Protein AF-Q2H4G4-F1 (afdb_monomer_lite)

pLDDT: mean 72.4, std 17.77, range [36.44, 91.06]

Sequence (150 aa):
MTTEEQSKKRKVQDDDKPRKKQKKQKKVREDEGDLDVEAGLNRAFERMDGQLAADYIAQKTRRFGTDLSPVELSDLYISANHIKDSTSWEKPRSLENLADFLEAFAGESEKLDRAPKKNGSPHTLIVAGAGLRAADLVRYERLLKLSRPS

Structure (mmCIF, N/CA/C/O backbone):
data_AF-Q2H4G4-F1
#
_entry.id   AF-Q2H4G4-F1
#
loop_
_atom_site.group_PDB
_atom_site.id
_atom_site.type_symbol
_atom_site.label_atom_id
_atom_site.label_alt_id
_atom_site.label_comp_id
_atom_site.label_asym_id
_atom_site.label_entity_id
_atom_site.label_seq_id
_atom_site.pdbx_PDB_ins_code
_atom_site.Cartn_x
_atom_site.Cartn_y
_atom_site.Cartn_z
_atom_site.occupancy
_atom_site.B_iso_or_equiv
_atom_site.auth_seq_id
_atom_site.auth_comp_id
_atom_site.auth_asym_id
_atom_site.auth_atom_id
_atom_site.pdbx_PDB_model_num
ATOM 1 N N . MET A 1 1 ? -47.273 47.030 44.143 1.00 36.44 1 MET A N 1
ATOM 2 C CA . MET A 1 1 ? -48.438 46.128 44.200 1.00 36.44 1 MET A CA 1
ATOM 3 C C . MET A 1 1 ? -48.063 44.847 43.484 1.00 36.44 1 MET A C 1
ATOM 5 O O . MET A 1 1 ? -47.570 44.903 42.368 1.00 36.44 1 MET A O 1
ATOM 9 N N . THR A 1 2 ? -48.165 43.749 44.217 1.00 38.03 2 THR A N 1
ATOM 10 C CA . THR A 1 2 ? -47.798 42.364 43.898 1.00 38.03 2 THR A CA 1
ATOM 11 C C . THR A 1 2 ? -48.856 41.663 43.042 1.00 38.03 2 THR A C 1
ATOM 13 O O . THR A 1 2 ? -50.029 42.006 43.139 1.00 38.03 2 THR A O 1
ATOM 16 N N . THR A 1 3 ? -48.438 40.673 42.245 1.00 40.62 3 THR A N 1
ATOM 17 C CA . THR A 1 3 ? -49.198 39.482 41.775 1.00 40.62 3 THR A CA 1
ATOM 18 C C . THR A 1 3 ? -48.179 38.564 41.070 1.00 40.62 3 THR A C 1
ATOM 20 O O . THR A 1 3 ? -47.573 38.961 40.083 1.00 40.62 3 THR A O 1
ATOM 23 N N . GLU A 1 4 ? -47.629 37.565 41.764 1.00 39.75 4 GLU A N 1
ATOM 24 C CA . GLU A 1 4 ? -48.058 36.147 41.827 1.00 39.75 4 GLU A CA 1
ATOM 25 C C . GLU A 1 4 ? -47.762 35.301 40.567 1.00 39.75 4 GLU A C 1
ATOM 27 O O . GLU A 1 4 ? -48.461 35.327 39.562 1.00 39.75 4 GLU A O 1
ATOM 32 N N . GLU A 1 5 ? -46.647 34.572 40.676 1.00 42.53 5 GLU A N 1
ATOM 33 C CA . GLU A 1 5 ? -46.411 33.147 40.391 1.00 42.53 5 GLU A CA 1
ATOM 34 C C . GLU A 1 5 ? -47.487 32.324 39.642 1.00 42.53 5 GLU A C 1
ATOM 36 O O . GLU A 1 5 ? -48.630 32.241 40.073 1.00 42.53 5 GLU A O 1
ATOM 41 N N . GLN A 1 6 ? -47.066 31.553 38.623 1.00 38.69 6 GLN A N 1
ATOM 42 C CA . GLN A 1 6 ? -47.356 30.108 38.568 1.00 38.69 6 GLN A CA 1
ATOM 43 C C . GLN A 1 6 ? -46.537 29.363 37.501 1.00 38.69 6 GLN A C 1
ATOM 45 O O . GLN A 1 6 ? -46.600 29.600 36.294 1.00 38.69 6 GLN A O 1
ATOM 50 N N . SER A 1 7 ? -45.790 28.387 38.000 1.00 45.34 7 SER A N 1
ATOM 51 C CA . SER A 1 7 ? -45.044 27.365 37.285 1.00 45.34 7 SER A CA 1
ATOM 52 C C . SER A 1 7 ? -45.979 26.391 36.552 1.00 45.34 7 SER A C 1
ATOM 54 O O . SER A 1 7 ? -46.928 25.850 37.117 1.00 45.34 7 SER A O 1
ATOM 56 N N . LYS A 1 8 ? -45.692 26.100 35.276 1.00 41.66 8 LYS A N 1
ATOM 57 C CA . LYS A 1 8 ? -46.367 25.023 34.530 1.00 41.66 8 LYS A CA 1
ATOM 58 C C . LYS A 1 8 ? -45.352 24.159 33.784 1.00 41.66 8 LYS A C 1
ATOM 60 O O . LYS A 1 8 ? -45.007 24.410 32.633 1.00 41.66 8 LYS A O 1
ATOM 65 N N . LYS A 1 9 ? -44.899 23.107 34.479 1.00 43.94 9 LYS A N 1
ATOM 66 C CA . LYS A 1 9 ? -44.232 21.923 33.913 1.00 43.94 9 LYS A CA 1
ATOM 67 C C . LYS A 1 9 ? -45.008 21.444 32.679 1.00 43.94 9 LYS A C 1
ATOM 69 O O . LYS A 1 9 ? -46.188 21.110 32.793 1.00 43.94 9 LYS A O 1
ATOM 74 N N . ARG A 1 10 ? -44.361 21.369 31.512 1.00 41.78 10 ARG A N 1
ATOM 75 C CA . ARG A 1 10 ? -44.915 20.689 30.331 1.00 41.78 10 ARG A CA 1
ATOM 76 C C . ARG A 1 10 ? -44.147 19.397 30.051 1.00 41.78 10 ARG A C 1
ATOM 78 O O . ARG A 1 10 ? -42.983 19.412 29.680 1.00 41.78 10 ARG A O 1
ATOM 85 N N . LYS A 1 11 ? -44.884 18.319 30.329 1.00 37.41 11 LYS A N 1
ATOM 86 C CA . LYS A 1 11 ? -44.822 16.914 29.905 1.00 37.41 11 LYS A CA 1
ATOM 87 C C . LYS A 1 11 ? -43.682 16.494 28.968 1.00 37.41 11 LYS A C 1
ATOM 89 O O . LYS A 1 11 ? -43.614 16.923 27.822 1.00 37.41 11 LYS A O 1
ATOM 94 N N . VAL A 1 12 ? -42.924 15.514 29.458 1.00 40.25 12 VAL A N 1
ATOM 95 C CA . VAL A 1 12 ? -42.232 14.485 28.673 1.00 40.25 12 VAL A CA 1
ATOM 96 C C . VAL A 1 12 ? -43.252 13.844 27.725 1.00 40.25 12 VAL A C 1
ATOM 98 O O . VAL A 1 12 ? -44.232 13.257 28.185 1.00 40.25 12 VAL A O 1
ATOM 101 N N . GLN A 1 13 ? -43.063 14.018 26.417 1.00 42.03 13 GLN A N 1
ATOM 102 C CA . GLN A 1 13 ? -43.737 13.201 25.413 1.00 42.03 13 GLN A CA 1
ATOM 103 C C . GLN A 1 13 ? -42.921 11.927 25.239 1.00 42.03 13 GLN A C 1
ATOM 105 O O . GLN A 1 13 ? -41.879 11.907 24.589 1.00 42.03 13 GLN A O 1
ATOM 110 N N . ASP A 1 14 ? -43.418 10.896 25.906 1.00 43.06 14 ASP A N 1
ATOM 111 C CA . ASP A 1 14 ? -43.281 9.511 25.503 1.00 43.06 14 ASP A CA 1
ATOM 112 C C . ASP A 1 14 ? -43.963 9.357 24.131 1.00 43.06 14 ASP A C 1
ATOM 114 O O . ASP A 1 14 ? -45.185 9.443 24.017 1.00 43.06 14 ASP A O 1
ATOM 118 N N . ASP A 1 15 ? -43.162 9.260 23.071 1.00 40.53 15 ASP A N 1
ATOM 119 C CA . ASP A 1 15 ? -43.621 8.909 21.723 1.00 40.53 15 ASP A CA 1
ATOM 120 C C . ASP A 1 15 ? -42.838 7.658 21.307 1.00 40.53 15 ASP A C 1
ATOM 122 O O . ASP A 1 15 ? -41.889 7.679 20.515 1.00 40.53 15 ASP A O 1
ATOM 126 N N . ASP A 1 16 ? -43.238 6.552 21.931 1.00 46.03 16 ASP A N 1
ATOM 127 C CA . ASP A 1 16 ? -42.917 5.181 21.561 1.00 46.03 16 ASP A CA 1
ATOM 128 C C . ASP A 1 16 ? -43.519 4.883 20.174 1.00 46.03 16 ASP A C 1
ATOM 130 O O . ASP A 1 16 ? -44.617 4.349 20.000 1.00 46.03 16 ASP A O 1
ATOM 134 N N . LYS A 1 17 ? -42.814 5.332 19.132 1.00 42.72 17 LYS A N 1
ATOM 135 C CA . LYS A 1 17 ? -43.043 4.909 17.749 1.00 42.72 17 LYS A CA 1
ATOM 136 C C . LYS A 1 17 ? -41.741 4.357 17.196 1.00 42.72 17 LYS A C 1
ATOM 138 O O . LYS A 1 17 ? -40.782 5.120 17.031 1.00 42.72 17 LYS A O 1
ATOM 143 N N . PRO A 1 18 ? -41.683 3.067 16.816 1.00 39.84 18 PRO A N 1
ATOM 144 C CA . PRO A 1 18 ? -40.508 2.522 16.168 1.00 39.84 18 PRO A CA 1
ATOM 145 C C . PRO A 1 18 ? -40.384 3.189 14.798 1.00 39.84 18 PRO A C 1
ATOM 147 O O . PRO A 1 18 ? -41.036 2.807 13.824 1.00 39.84 18 PRO A O 1
ATOM 150 N N . ARG A 1 19 ? -39.535 4.222 14.712 1.00 50.88 19 ARG A N 1
ATOM 151 C CA . ARG A 1 19 ? -39.045 4.759 13.443 1.00 50.88 19 ARG A CA 1
ATOM 152 C C . ARG A 1 19 ? -38.360 3.602 12.730 1.00 50.88 19 ARG A C 1
ATOM 154 O O . ARG A 1 19 ? -37.194 3.310 12.993 1.00 50.88 19 ARG A O 1
ATOM 161 N N . LYS A 1 20 ? -39.093 2.933 11.833 1.00 47.53 20 LYS A N 1
ATOM 162 C CA . LYS A 1 20 ? -38.545 1.995 10.854 1.00 47.53 20 LYS A CA 1
ATOM 163 C C . LYS A 1 20 ? -37.472 2.753 10.079 1.00 47.53 20 LYS A C 1
ATOM 165 O O . LYS A 1 20 ? -37.770 3.473 9.129 1.00 47.53 20 LYS A O 1
ATOM 170 N N . LYS A 1 21 ? -36.219 2.630 10.527 1.00 49.72 21 LYS A N 1
ATOM 171 C CA . LYS A 1 21 ? -35.037 3.082 9.801 1.00 49.72 21 LYS A CA 1
ATOM 172 C C . LYS A 1 21 ? -35.038 2.292 8.501 1.00 49.72 21 LYS A C 1
ATOM 174 O O . LYS A 1 21 ? -34.600 1.146 8.467 1.00 49.72 21 LYS A O 1
ATOM 179 N N . GLN A 1 22 ? -35.583 2.888 7.445 1.00 49.47 22 GLN A N 1
ATOM 180 C CA . GLN A 1 22 ? -35.348 2.429 6.089 1.00 49.47 22 GLN A CA 1
ATOM 181 C C . GLN A 1 22 ? -33.831 2.464 5.904 1.00 49.47 22 GLN A C 1
ATOM 183 O O . GLN A 1 22 ? -33.245 3.525 5.689 1.00 49.47 22 GLN A O 1
ATOM 188 N N . LYS A 1 23 ? -33.179 1.304 6.057 1.00 52.22 23 LYS A N 1
ATOM 189 C CA . LYS A 1 23 ? -31.814 1.080 5.592 1.00 52.22 23 LYS A CA 1
ATOM 190 C C . LYS A 1 23 ? -31.868 1.254 4.077 1.00 52.22 23 LYS A C 1
ATOM 192 O O . LYS A 1 23 ? -32.005 0.285 3.339 1.00 52.22 23 LYS A O 1
ATOM 197 N N . LYS A 1 24 ? -31.779 2.501 3.605 1.00 50.72 24 LYS A N 1
ATOM 198 C CA . LYS A 1 24 ? -31.285 2.784 2.263 1.00 50.72 24 LYS A CA 1
ATOM 199 C C . LYS A 1 24 ? -29.873 2.224 2.263 1.00 50.72 24 LYS A C 1
ATOM 201 O O . LYS A 1 24 ? -28.947 2.866 2.751 1.00 50.72 24 LYS A O 1
ATOM 206 N N . GLN A 1 25 ? -29.730 0.988 1.793 1.00 49.22 25 GLN A N 1
ATOM 207 C CA . GLN A 1 25 ? -28.454 0.471 1.340 1.00 49.22 25 GLN A CA 1
ATOM 208 C C . GLN A 1 25 ? -28.017 1.417 0.227 1.00 49.22 25 GLN A C 1
ATOM 210 O O . GLN A 1 25 ? -28.410 1.274 -0.928 1.00 49.22 25 GLN A O 1
ATOM 215 N N . LYS A 1 26 ? -27.266 2.453 0.600 1.00 46.16 26 LYS A N 1
AT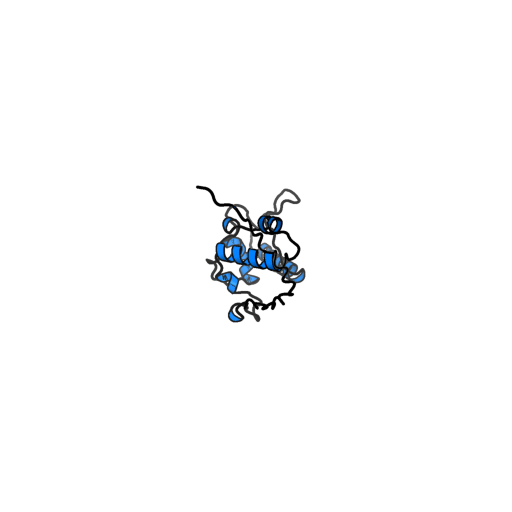OM 216 C CA . LYS A 1 26 ? -26.501 3.252 -0.339 1.00 46.16 26 LYS A CA 1
ATOM 217 C C . LYS A 1 26 ? -25.457 2.270 -0.858 1.00 46.16 26 LYS A C 1
ATOM 219 O O . LYS A 1 26 ? -24.418 2.089 -0.231 1.00 46.16 26 LYS A O 1
ATOM 224 N N . LYS A 1 27 ? -25.802 1.529 -1.919 1.00 45.22 27 LYS A N 1
ATOM 225 C CA . LYS A 1 27 ? -24.823 0.844 -2.758 1.00 45.22 27 LYS A CA 1
ATOM 226 C C . LYS A 1 27 ? -23.889 1.961 -3.196 1.00 45.22 27 LYS A C 1
ATOM 228 O O . LYS A 1 27 ? -24.247 2.761 -4.057 1.00 45.22 27 LYS A O 1
ATOM 233 N N . VAL A 1 28 ? -22.772 2.108 -2.489 1.00 50.62 28 VAL A N 1
ATOM 234 C CA . VAL A 1 28 ? -21.631 2.853 -2.999 1.00 50.62 28 VAL A CA 1
ATOM 235 C C . VAL A 1 28 ? -21.318 2.118 -4.288 1.00 50.62 28 VAL A C 1
ATOM 237 O O . VAL A 1 28 ? -20.955 0.944 -4.246 1.00 50.62 28 VAL A O 1
ATOM 240 N N . ARG A 1 29 ? -21.668 2.748 -5.410 1.00 48.53 29 ARG A N 1
ATOM 241 C CA . ARG A 1 29 ? -21.261 2.299 -6.730 1.00 48.53 29 ARG A CA 1
ATOM 242 C C . ARG A 1 29 ? -19.741 2.354 -6.680 1.00 48.53 29 ARG A C 1
ATOM 244 O O . ARG A 1 29 ? -19.178 3.441 -6.685 1.00 48.53 29 ARG A O 1
ATOM 251 N N . GLU A 1 30 ? -19.101 1.211 -6.470 1.00 52.53 30 GLU A N 1
ATOM 252 C CA . GLU A 1 30 ? -17.771 1.032 -7.034 1.00 52.53 30 GLU A CA 1
ATOM 253 C C . GLU A 1 30 ? -18.016 1.202 -8.532 1.00 52.53 30 GLU A C 1
ATOM 255 O O . GLU A 1 30 ? -18.882 0.518 -9.082 1.00 52.53 30 GLU A O 1
ATOM 260 N N . ASP A 1 31 ? -17.452 2.258 -9.115 1.00 53.50 31 ASP A N 1
ATOM 261 C CA . ASP A 1 31 ? -17.697 2.599 -10.511 1.00 53.50 31 ASP A CA 1
ATOM 262 C C . ASP A 1 31 ? -17.214 1.402 -11.335 1.00 53.50 31 ASP A C 1
ATOM 264 O O . ASP A 1 31 ? -16.024 1.092 -11.342 1.00 53.50 31 ASP A O 1
ATOM 268 N N . GLU A 1 32 ? -18.139 0.650 -11.940 1.00 52.66 32 GLU A N 1
ATOM 269 C CA . GLU A 1 32 ? -17.828 -0.617 -12.623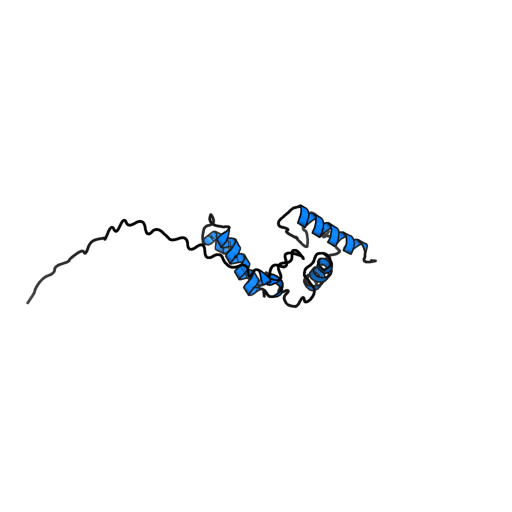 1.00 52.66 32 GLU A CA 1
ATOM 270 C C . GLU A 1 32 ? -16.796 -0.417 -13.749 1.00 52.66 32 GLU A C 1
ATOM 272 O O . GLU A 1 32 ? -16.126 -1.367 -14.136 1.00 52.66 32 GLU A O 1
ATOM 277 N N . GLY A 1 33 ? -16.614 0.823 -14.225 1.00 56.28 33 GLY A N 1
ATOM 278 C CA . GLY A 1 33 ? -15.593 1.200 -15.205 1.00 56.28 33 GLY A CA 1
ATOM 279 C C . GLY A 1 33 ? -14.156 1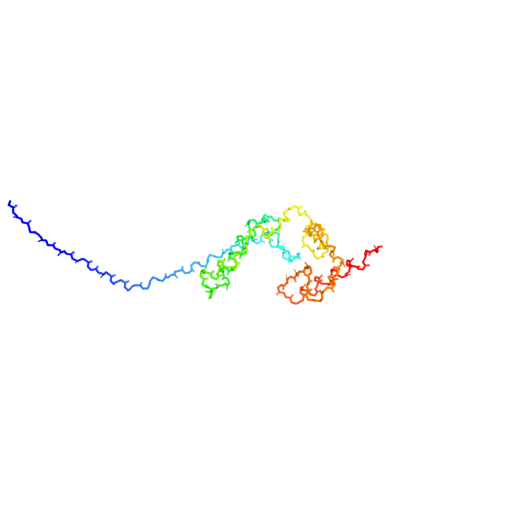.272 -14.674 1.00 56.28 33 GLY A C 1
ATOM 280 O O . GLY A 1 33 ? -13.227 1.277 -15.478 1.00 56.28 33 GLY A O 1
ATOM 281 N N . ASP A 1 34 ? -13.948 1.303 -13.356 1.00 63.38 34 ASP A N 1
ATOM 282 C CA . ASP A 1 34 ? -12.609 1.289 -12.754 1.00 63.38 34 ASP A CA 1
ATOM 283 C C . ASP A 1 34 ? -12.140 -0.130 -12.379 1.00 63.38 34 ASP A C 1
ATOM 285 O O . ASP A 1 34 ? -10.980 -0.326 -12.011 1.00 63.38 34 ASP A O 1
ATOM 289 N N . LEU A 1 35 ? -13.016 -1.134 -12.476 1.00 69.12 35 LEU A N 1
ATOM 290 C CA . LEU A 1 35 ? -12.665 -2.538 -12.272 1.00 69.12 35 LEU A CA 1
ATOM 291 C C . LEU A 1 35 ? -12.380 -3.189 -13.624 1.00 69.12 35 LEU A C 1
ATOM 293 O O . LEU A 1 35 ? -13.287 -3.545 -14.372 1.00 69.12 35 LEU A O 1
ATOM 297 N N . ASP A 1 36 ? -11.102 -3.387 -13.920 1.00 75.06 36 ASP A N 1
ATOM 298 C CA . ASP A 1 36 ? -10.680 -4.190 -15.055 1.00 75.06 36 ASP A CA 1
ATOM 299 C C . ASP A 1 36 ? -10.780 -5.672 -14.678 1.00 75.06 36 ASP A C 1
ATOM 301 O O . ASP A 1 36 ? -9.884 -6.245 -14.057 1.00 75.06 36 ASP A O 1
ATOM 305 N N . VAL A 1 37 ? -11.924 -6.279 -14.997 1.00 71.81 37 VAL A N 1
ATOM 306 C CA . VAL A 1 37 ? -12.224 -7.679 -14.659 1.00 71.81 37 VAL A CA 1
ATOM 307 C C . VAL A 1 37 ? -11.316 -8.650 -15.419 1.00 71.81 37 VAL A C 1
ATOM 309 O O . VAL A 1 37 ? -10.978 -9.701 -14.879 1.00 71.81 37 VAL A O 1
ATOM 312 N N . GLU A 1 38 ? -10.897 -8.299 -16.637 1.00 70.62 38 GLU A N 1
ATOM 313 C CA . GLU A 1 38 ? -10.055 -9.145 -17.489 1.00 70.62 38 GLU A CA 1
ATOM 314 C C . GLU A 1 38 ? -8.599 -9.142 -17.010 1.00 70.62 38 GLU A C 1
ATOM 316 O O . GLU A 1 38 ? -7.991 -10.203 -16.877 1.00 70.62 38 GLU A O 1
ATOM 321 N N . ALA A 1 39 ? -8.066 -7.972 -16.646 1.00 67.38 39 ALA A N 1
ATOM 322 C CA . ALA A 1 39 ? -6.741 -7.865 -16.037 1.00 67.38 39 ALA A CA 1
ATOM 323 C C . ALA A 1 39 ? -6.733 -8.188 -14.527 1.00 67.38 39 ALA A C 1
ATOM 325 O O . ALA A 1 39 ? -5.668 -8.318 -13.922 1.00 67.38 39 ALA A O 1
ATOM 326 N N . GLY A 1 40 ? -7.906 -8.286 -13.891 1.00 74.25 40 GLY A N 1
ATOM 327 C CA . GLY A 1 40 ? -8.043 -8.425 -12.440 1.00 74.25 40 GLY A CA 1
ATOM 328 C C . GLY A 1 40 ? -7.534 -7.206 -11.657 1.00 74.25 40 GLY A C 1
ATOM 329 O O . GLY A 1 40 ? -7.161 -7.340 -10.488 1.00 74.25 40 GLY A O 1
ATOM 330 N N . LEU A 1 41 ? -7.488 -6.030 -12.293 1.00 79.44 41 LEU A N 1
ATOM 331 C CA . LEU A 1 41 ? -6.912 -4.802 -11.745 1.00 79.44 41 LEU A CA 1
ATOM 332 C C . LEU A 1 41 ? -7.996 -3.799 -11.361 1.00 79.44 41 LEU A C 1
ATOM 334 O O . LEU A 1 41 ? -8.998 -3.628 -12.049 1.00 79.44 41 LEU A O 1
ATOM 338 N N . ASN A 1 42 ? -7.769 -3.084 -10.262 1.00 82.44 42 ASN A N 1
ATOM 339 C CA . ASN A 1 42 ? -8.608 -1.960 -9.874 1.00 82.44 42 ASN A CA 1
ATOM 340 C C . ASN A 1 42 ? -7.889 -0.651 -10.232 1.00 82.44 42 ASN A C 1
ATOM 342 O O . ASN A 1 42 ? -6.971 -0.223 -9.529 1.00 82.44 42 ASN A O 1
ATOM 346 N N . ARG A 1 43 ? -8.328 -0.037 -11.333 1.00 81.50 43 ARG A N 1
ATOM 347 C CA . ARG A 1 43 ? -7.792 1.207 -11.896 1.00 81.50 43 ARG A CA 1
ATOM 348 C C . ARG A 1 43 ? -8.185 2.443 -11.084 1.00 81.50 43 ARG A C 1
ATOM 350 O O . ARG A 1 43 ? -7.557 3.486 -11.233 1.00 81.50 43 ARG A O 1
ATOM 357 N N . ALA A 1 44 ? -9.151 2.344 -10.163 1.00 79.50 44 ALA A N 1
ATOM 358 C CA . ALA A 1 44 ? -9.500 3.464 -9.282 1.00 79.50 44 ALA A CA 1
ATOM 359 C C . ALA A 1 44 ? -8.289 3.904 -8.447 1.00 79.50 44 ALA A C 1
ATOM 361 O O . ALA A 1 44 ? -8.066 5.095 -8.245 1.00 79.50 44 ALA A O 1
ATOM 362 N N . PHE A 1 45 ? -7.460 2.947 -8.011 1.00 81.31 45 PHE A N 1
ATOM 363 C CA . PHE A 1 45 ? -6.274 3.236 -7.206 1.00 81.31 45 PHE A CA 1
ATOM 364 C C . PHE A 1 45 ? -5.178 3.975 -7.977 1.00 81.31 45 PHE A C 1
ATOM 366 O O . PHE A 1 45 ? -4.305 4.562 -7.341 1.00 81.31 45 PHE A O 1
ATOM 373 N N . GLU A 1 46 ? -5.184 3.950 -9.312 1.00 81.94 46 GLU A N 1
ATOM 374 C CA . GLU A 1 46 ? -4.209 4.685 -10.134 1.00 81.94 46 GLU A CA 1
ATOM 375 C C . GLU A 1 46 ? -4.373 6.197 -9.970 1.00 81.94 46 GLU A C 1
ATOM 377 O O . GLU A 1 46 ? -3.398 6.939 -10.016 1.00 81.94 46 GLU A O 1
ATOM 382 N N . ARG A 1 47 ? -5.604 6.643 -9.703 1.00 80.62 47 ARG A N 1
ATOM 383 C CA . ARG A 1 47 ? -5.976 8.061 -9.621 1.00 80.62 47 ARG A CA 1
ATOM 384 C C . ARG A 1 47 ? -6.141 8.563 -8.187 1.00 80.62 47 ARG A C 1
ATOM 386 O O . ARG A 1 47 ? -6.485 9.724 -7.991 1.00 80.62 47 ARG A O 1
ATOM 393 N N . MET A 1 48 ? -5.957 7.693 -7.192 1.00 83.19 48 MET A N 1
ATOM 394 C CA . MET A 1 48 ? -6.078 8.065 -5.784 1.00 83.19 48 MET A CA 1
ATOM 395 C C . MET A 1 48 ? -4.773 8.675 -5.286 1.00 83.19 48 MET A C 1
ATOM 397 O O . MET A 1 48 ? -3.753 7.988 -5.220 1.00 83.19 48 MET A O 1
ATOM 401 N N . ASP A 1 49 ? -4.833 9.945 -4.890 1.00 86.56 49 ASP A N 1
ATOM 402 C CA . ASP A 1 49 ? -3.781 10.585 -4.109 1.00 86.56 49 ASP A CA 1
ATOM 403 C C . ASP A 1 49 ? -3.779 10.051 -2.662 1.00 86.56 49 ASP A C 1
ATOM 405 O O . ASP A 1 49 ? -4.702 9.357 -2.217 1.00 86.56 49 ASP A O 1
ATOM 409 N N . GLY A 1 50 ? -2.723 10.357 -1.900 1.00 86.81 50 GLY A N 1
ATOM 410 C CA . GLY A 1 50 ? -2.573 9.860 -0.524 1.00 86.81 50 GLY A CA 1
ATOM 411 C C . GLY A 1 50 ? -3.747 10.230 0.393 1.00 86.81 50 GLY A C 1
ATOM 412 O O . GLY A 1 50 ? -4.116 9.449 1.273 1.00 86.81 50 GLY A O 1
ATOM 413 N N . GLN A 1 51 ? -4.380 11.384 0.156 1.00 88.38 51 GLN A N 1
ATOM 414 C CA . GLN A 1 51 ? -5.547 11.833 0.911 1.00 88.38 51 GLN A CA 1
ATOM 415 C C . GLN A 1 51 ? -6.794 11.006 0.575 1.00 88.38 51 GLN A C 1
ATOM 417 O O . GLN A 1 51 ? -7.455 10.500 1.484 1.00 88.38 51 GLN A O 1
ATOM 422 N N . LEU A 1 52 ? -7.089 10.798 -0.712 1.00 89.75 52 LEU A N 1
ATOM 423 C CA . LEU A 1 52 ? -8.232 9.995 -1.139 1.00 89.75 52 LEU A CA 1
ATOM 424 C C . LEU A 1 52 ? -8.073 8.520 -0.742 1.00 89.75 52 LEU A C 1
ATOM 426 O O . LEU A 1 52 ? -9.054 7.871 -0.371 1.00 89.75 52 LEU A O 1
ATOM 430 N N . ALA A 1 53 ? -6.842 8.001 -0.744 1.00 88.94 53 ALA A N 1
ATOM 431 C CA . ALA A 1 53 ? -6.533 6.662 -0.252 1.00 88.94 53 ALA A CA 1
ATOM 432 C C . ALA A 1 53 ? -6.787 6.520 1.261 1.00 88.94 53 ALA A C 1
ATOM 434 O O . ALA A 1 53 ? -7.403 5.539 1.688 1.00 88.94 53 ALA A O 1
ATOM 435 N N . ALA A 1 54 ? -6.372 7.502 2.070 1.00 90.31 54 ALA A N 1
ATOM 436 C CA . ALA A 1 54 ? -6.634 7.514 3.511 1.00 90.31 54 ALA A CA 1
ATOM 437 C C . ALA A 1 54 ? -8.142 7.521 3.808 1.00 90.31 54 ALA A C 1
ATOM 439 O O . ALA A 1 54 ? -8.634 6.702 4.593 1.00 90.31 54 ALA A O 1
ATOM 440 N N . ASP A 1 55 ? -8.895 8.379 3.116 1.00 90.62 55 ASP A N 1
ATOM 441 C CA . ASP A 1 55 ? -10.350 8.454 3.252 1.00 90.62 55 ASP A CA 1
ATOM 442 C C . ASP A 1 55 ? -11.035 7.150 2.820 1.00 90.62 55 ASP A C 1
ATOM 444 O O . ASP A 1 55 ? -11.946 6.666 3.501 1.00 90.62 55 ASP A O 1
ATOM 448 N N . TYR A 1 56 ? -10.585 6.539 1.720 1.00 89.44 56 TYR A N 1
ATOM 449 C CA . TYR A 1 56 ? -11.093 5.251 1.251 1.00 89.44 56 TYR A CA 1
ATOM 450 C C . TYR A 1 56 ? -10.883 4.142 2.292 1.00 89.44 56 TYR A C 1
ATOM 452 O O . TYR A 1 56 ? -11.823 3.403 2.608 1.00 89.44 56 TYR A O 1
ATOM 460 N N . ILE A 1 57 ? -9.682 4.049 2.873 1.00 89.81 57 ILE A N 1
ATOM 461 C CA . ILE A 1 57 ? -9.376 3.078 3.930 1.00 89.81 57 ILE A CA 1
ATOM 462 C C . ILE A 1 57 ? -10.268 3.333 5.147 1.00 89.81 57 ILE A C 1
ATOM 464 O O . ILE A 1 57 ? -10.933 2.407 5.610 1.00 89.81 57 ILE A O 1
ATOM 468 N N . ALA A 1 58 ? -10.383 4.579 5.615 1.00 89.75 58 ALA A N 1
ATOM 469 C CA . ALA A 1 58 ? -11.230 4.927 6.756 1.00 89.75 58 ALA A CA 1
ATOM 470 C C . ALA A 1 58 ? -12.709 4.563 6.524 1.00 89.75 58 ALA A C 1
ATOM 472 O O . ALA A 1 58 ? -13.381 4.046 7.424 1.00 89.75 58 ALA A O 1
ATOM 473 N N . GLN A 1 59 ? -13.227 4.774 5.309 1.00 89.56 59 GLN A N 1
ATOM 474 C CA . GLN A 1 59 ? -14.582 4.362 4.936 1.00 89.56 59 GLN A CA 1
ATOM 475 C C . GLN A 1 59 ? -14.759 2.840 4.985 1.00 89.56 59 GLN A C 1
ATOM 477 O O . GLN A 1 59 ? -15.773 2.362 5.505 1.00 89.56 59 GLN A O 1
ATOM 482 N N . LYS A 1 60 ? -13.794 2.065 4.472 1.00 89.19 60 LYS A N 1
ATOM 483 C CA . LYS A 1 60 ? -13.843 0.595 4.522 1.00 89.19 60 LYS A CA 1
ATOM 484 C C . LYS A 1 60 ? -13.712 0.085 5.960 1.00 89.19 60 LYS A C 1
ATOM 486 O O . LYS A 1 60 ? -14.522 -0.752 6.356 1.00 89.19 60 LYS A O 1
ATOM 491 N N . THR A 1 61 ? -12.803 0.639 6.761 1.00 88.50 61 THR A N 1
ATOM 492 C CA . THR A 1 61 ? -12.633 0.291 8.181 1.00 88.50 61 THR A CA 1
ATOM 493 C C . THR A 1 61 ? -13.922 0.516 8.964 1.00 88.50 61 THR A C 1
ATOM 495 O O . THR A 1 61 ? -14.375 -0.386 9.656 1.00 88.50 61 THR A O 1
ATOM 498 N N . ARG A 1 62 ? -14.604 1.655 8.781 1.00 87.31 62 ARG A N 1
ATOM 499 C CA . ARG A 1 62 ? -15.912 1.914 9.418 1.00 87.31 62 ARG A CA 1
ATOM 500 C C . ARG A 1 62 ? -17.019 0.981 8.931 1.00 87.31 62 ARG A C 1
ATOM 502 O O . ARG A 1 62 ? -17.938 0.671 9.682 1.00 87.31 62 ARG A O 1
ATOM 509 N N . ARG A 1 63 ? -16.972 0.565 7.662 1.00 87.44 63 ARG A N 1
ATOM 510 C CA . ARG A 1 63 ? -17.984 -0.321 7.072 1.00 87.44 63 ARG A CA 1
ATOM 511 C C . ARG A 1 63 ? -17.887 -1.748 7.610 1.00 87.44 63 ARG A C 1
ATOM 513 O O . ARG A 1 63 ? -18.926 -2.371 7.800 1.00 87.44 63 ARG A O 1
ATOM 520 N N . PHE A 1 64 ? -16.672 -2.262 7.788 1.00 84.94 64 PHE A N 1
ATOM 521 C CA . PHE A 1 64 ? -16.435 -3.632 8.256 1.00 84.94 64 PHE A CA 1
ATOM 522 C C . PHE A 1 64 ? -16.236 -3.722 9.774 1.00 84.94 64 PHE A C 1
ATOM 524 O O . PHE A 1 64 ? -16.503 -4.763 10.358 1.00 84.94 64 PHE A O 1
ATOM 531 N N . GLY A 1 65 ? -15.837 -2.628 10.419 1.00 81.50 65 GLY A N 1
ATOM 532 C CA . GLY A 1 65 ? -15.690 -2.493 11.864 1.00 81.50 65 GLY A CA 1
ATOM 533 C C . GLY A 1 65 ? -16.988 -2.114 12.571 1.00 81.50 65 GLY A C 1
ATOM 534 O O . GLY A 1 65 ? -17.012 -1.126 13.298 1.00 81.50 65 GLY A O 1
ATOM 535 N N . THR A 1 66 ? -18.079 -2.851 12.338 1.00 79.62 66 THR A N 1
ATOM 536 C CA . THR A 1 66 ? -19.390 -2.554 12.955 1.00 79.62 66 THR A CA 1
ATOM 537 C C . THR A 1 66 ? -19.408 -2.726 14.468 1.00 79.62 66 THR A C 1
ATOM 539 O O . THR A 1 66 ? -20.277 -2.162 15.131 1.00 79.62 66 THR A O 1
ATOM 542 N N . ASP A 1 67 ? -18.450 -3.488 14.987 1.00 84.81 67 ASP A N 1
ATOM 543 C CA . ASP A 1 67 ? -18.385 -3.904 16.386 1.00 84.81 67 ASP A CA 1
ATOM 544 C C . ASP A 1 67 ? -17.383 -3.059 17.192 1.00 84.81 67 ASP A C 1
ATOM 546 O O . ASP A 1 67 ? -17.252 -3.237 18.399 1.00 84.81 67 ASP A O 1
ATOM 550 N N . LEU A 1 68 ? -16.688 -2.128 16.527 1.00 86.56 68 LEU A N 1
ATOM 551 C CA . LEU A 1 68 ? -15.690 -1.244 17.126 1.00 86.56 68 LEU A CA 1
ATOM 552 C C . LEU A 1 68 ? -16.336 0.058 17.606 1.00 86.56 68 LEU A C 1
ATOM 554 O O . LEU A 1 68 ? -17.188 0.654 16.937 1.00 86.56 68 LEU A O 1
ATOM 558 N N . SER A 1 69 ? -15.892 0.539 18.762 1.00 88.25 69 SER A N 1
ATOM 559 C CA . SER A 1 69 ? -16.290 1.838 19.292 1.00 88.25 69 SER A CA 1
ATOM 560 C C . SER A 1 69 ? -15.724 2.993 18.446 1.00 88.25 69 SER A C 1
ATOM 562 O O . SER A 1 69 ? -14.715 2.842 17.751 1.00 88.25 69 SER A O 1
ATOM 564 N N . PRO A 1 70 ? -16.316 4.202 18.522 1.00 85.31 70 PRO A N 1
ATOM 565 C CA . PRO A 1 70 ? -15.781 5.377 17.831 1.00 85.31 70 PRO A CA 1
ATOM 566 C C . PRO A 1 70 ? -14.323 5.697 18.192 1.00 85.31 70 PRO A C 1
ATOM 568 O O . PRO A 1 70 ? -13.595 6.243 17.363 1.00 85.31 70 PRO A O 1
ATOM 571 N N . VAL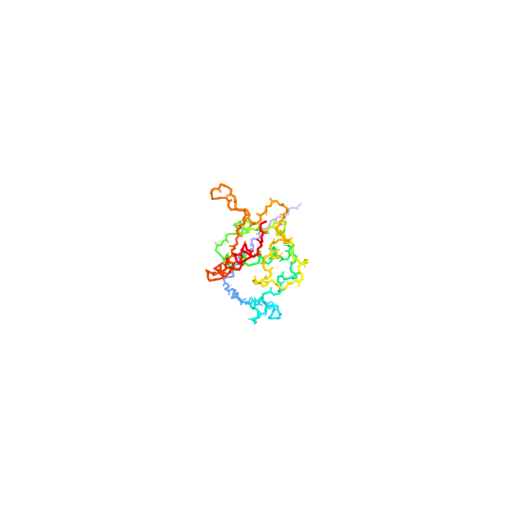 A 1 71 ? -13.899 5.355 19.415 1.00 90.00 71 VAL A N 1
ATOM 572 C CA . VAL A 1 71 ? -12.530 5.587 19.885 1.00 90.00 71 VAL A CA 1
ATOM 573 C C . VAL A 1 71 ? -11.560 4.609 19.219 1.00 90.00 71 VAL A C 1
ATOM 575 O O . VAL A 1 71 ? -10.540 5.041 18.696 1.00 90.00 71 VAL A O 1
ATOM 578 N N . GLU A 1 72 ? -11.923 3.328 19.118 1.00 88.88 72 GLU A N 1
ATOM 579 C CA . GLU A 1 72 ? -11.095 2.309 18.458 1.00 88.88 72 GLU A CA 1
ATOM 580 C C . GLU A 1 72 ? -11.008 2.550 16.947 1.00 88.88 72 GLU A C 1
ATOM 582 O O . GLU A 1 72 ? -9.945 2.425 16.347 1.00 88.88 72 GLU A O 1
ATOM 587 N N . LEU A 1 73 ? -12.106 2.982 16.316 1.00 87.00 73 LEU A N 1
ATOM 588 C CA . LEU A 1 73 ? -12.096 3.379 14.904 1.00 87.00 73 LEU A CA 1
ATOM 589 C C . LEU A 1 73 ? -11.194 4.590 14.630 1.00 87.00 73 LEU A C 1
ATOM 591 O O . LEU A 1 73 ? -10.705 4.736 13.510 1.00 87.00 73 LEU A O 1
ATOM 595 N N . SER A 1 74 ? -11.011 5.467 15.618 1.00 86.44 74 SER A N 1
ATOM 596 C CA . SER A 1 74 ? -10.104 6.613 15.504 1.00 86.44 74 SER A CA 1
ATOM 597 C C . SER A 1 74 ? -8.647 6.195 15.690 1.00 86.44 74 SER A C 1
ATOM 599 O O . SER A 1 74 ? -7.779 6.755 15.031 1.00 86.44 74 SER A O 1
ATOM 601 N N . ASP A 1 75 ? -8.386 5.187 16.523 1.00 88.44 75 ASP A N 1
ATOM 602 C CA . ASP A 1 75 ? -7.049 4.615 16.720 1.00 88.44 75 ASP A CA 1
ATOM 603 C C . ASP A 1 75 ? -6.548 3.875 15.465 1.00 88.44 75 ASP A C 1
ATOM 605 O O . ASP A 1 75 ? -5.386 3.972 15.085 1.00 88.44 75 ASP A O 1
ATOM 609 N N . LEU A 1 76 ? -7.456 3.219 14.735 1.00 88.56 76 LEU A N 1
ATOM 610 C CA . LEU A 1 76 ? -7.163 2.554 13.457 1.00 88.56 76 LEU A CA 1
ATOM 611 C C . LEU A 1 76 ? -7.048 3.514 12.257 1.00 88.56 76 LEU A C 1
ATOM 613 O O . LEU A 1 76 ? -6.911 3.063 11.115 1.00 88.56 76 LEU A O 1
ATOM 617 N N . TYR A 1 77 ? -7.167 4.825 12.470 1.00 90.00 77 TYR A N 1
ATOM 618 C CA . TYR A 1 77 ? -7.114 5.794 11.384 1.00 90.00 77 TYR A CA 1
ATOM 619 C C . TYR A 1 77 ? -5.689 5.939 10.838 1.00 90.00 77 TYR A C 1
ATOM 621 O O . TYR A 1 77 ? -4.759 6.318 11.546 1.00 90.00 77 TYR A O 1
ATOM 629 N N . ILE A 1 78 ? -5.533 5.696 9.538 1.00 91.06 78 ILE A N 1
ATOM 630 C CA . ILE A 1 78 ? -4.267 5.875 8.827 1.00 91.06 78 ILE A CA 1
ATOM 631 C C . ILE A 1 78 ? -4.279 7.258 8.176 1.00 91.06 78 ILE A C 1
ATOM 633 O O . ILE A 1 78 ? -5.130 7.540 7.335 1.00 91.06 78 ILE A O 1
ATOM 637 N N . SER A 1 79 ? -3.341 8.128 8.560 1.00 90.81 79 SER A N 1
ATOM 638 C CA . SER A 1 79 ? -3.217 9.454 7.946 1.00 90.81 79 SER A CA 1
ATOM 639 C C . SER A 1 79 ? -2.530 9.391 6.580 1.00 90.81 79 SER A C 1
ATOM 641 O O . SER A 1 79 ? -1.675 8.537 6.342 1.00 90.81 79 SER A O 1
ATOM 643 N N . ALA A 1 80 ? -2.845 10.350 5.706 1.00 90.56 80 ALA A N 1
ATOM 644 C CA . ALA A 1 80 ? -2.269 10.447 4.364 1.00 90.56 80 ALA A CA 1
ATOM 645 C C . ALA A 1 80 ? -0.733 10.536 4.355 1.00 90.56 80 ALA A C 1
ATOM 647 O O . ALA A 1 80 ? -0.101 10.038 3.434 1.00 90.56 80 ALA A O 1
ATOM 648 N N . ASN A 1 81 ? -0.116 11.081 5.410 1.00 88.94 81 ASN A N 1
ATOM 649 C CA . ASN A 1 81 ? 1.346 11.164 5.535 1.00 88.94 81 ASN A CA 1
ATOM 650 C C . ASN A 1 81 ? 2.029 9.788 5.622 1.00 88.94 81 ASN A C 1
ATOM 652 O O . ASN A 1 81 ? 3.217 9.680 5.333 1.00 88.94 81 ASN A O 1
ATOM 656 N N . HIS A 1 82 ? 1.298 8.747 6.032 1.00 87.69 82 HIS A N 1
ATOM 657 C CA . HIS A 1 82 ? 1.798 7.370 6.070 1.00 87.69 82 HIS A CA 1
ATOM 658 C C . HIS A 1 82 ? 1.564 6.621 4.752 1.00 87.69 82 HIS A C 1
ATOM 660 O O . HIS A 1 82 ? 1.986 5.474 4.616 1.00 87.69 82 HIS A O 1
ATOM 666 N N . ILE A 1 83 ? 0.888 7.246 3.785 1.00 89.56 83 ILE A N 1
ATOM 667 C CA . ILE A 1 83 ? 0.598 6.669 2.478 1.00 89.56 83 ILE A CA 1
ATOM 668 C C . ILE A 1 83 ? 1.503 7.344 1.455 1.00 89.56 83 ILE A C 1
ATOM 670 O O . ILE A 1 83 ? 1.473 8.558 1.265 1.00 89.56 83 ILE A O 1
ATOM 674 N N . LYS A 1 84 ? 2.317 6.544 0.770 1.00 88.19 84 LYS A N 1
ATOM 675 C CA . LYS A 1 84 ? 3.135 7.041 -0.331 1.00 88.19 84 LYS A CA 1
ATOM 676 C C . LYS A 1 84 ? 2.244 7.288 -1.547 1.00 88.19 84 LYS A C 1
ATOM 678 O O . LYS A 1 84 ? 1.587 6.366 -2.028 1.00 88.19 84 LYS A O 1
ATOM 683 N N . ASP A 1 85 ? 2.246 8.521 -2.044 1.00 87.44 85 ASP A N 1
ATOM 684 C CA . ASP A 1 85 ? 1.587 8.848 -3.305 1.00 87.44 85 ASP A CA 1
ATOM 685 C C . ASP A 1 85 ? 2.271 8.106 -4.464 1.00 87.44 85 ASP A C 1
ATOM 687 O O . ASP A 1 85 ? 3.495 8.151 -4.613 1.00 87.44 85 ASP A O 1
ATOM 691 N N . SER A 1 86 ? 1.460 7.396 -5.246 1.00 87.44 86 SER A N 1
ATOM 692 C CA . SER A 1 86 ? 1.878 6.579 -6.389 1.00 87.44 86 SER A CA 1
ATOM 693 C C . SER A 1 86 ? 1.138 6.935 -7.681 1.00 87.44 86 SER A C 1
ATOM 695 O O . SER A 1 86 ? 1.149 6.162 -8.642 1.00 87.44 86 SER A O 1
ATOM 697 N N . THR A 1 87 ? 0.503 8.110 -7.722 1.00 86.19 87 THR A N 1
ATOM 698 C CA . THR A 1 87 ? -0.181 8.645 -8.912 1.00 86.19 87 THR A CA 1
ATOM 699 C C . THR A 1 87 ? 0.777 8.960 -10.062 1.00 86.19 87 THR A C 1
ATOM 701 O O . THR A 1 87 ? 0.365 8.966 -11.216 1.00 86.19 87 THR A O 1
ATOM 704 N N . SER A 1 88 ? 2.072 9.153 -9.782 1.00 86.19 88 SER A N 1
ATOM 705 C CA . SER A 1 88 ? 3.107 9.356 -10.810 1.00 86.19 88 SER A CA 1
ATOM 706 C C . SER A 1 88 ? 3.460 8.087 -11.602 1.00 86.19 88 SER A C 1
ATOM 708 O O . SER A 1 88 ? 4.291 8.142 -12.503 1.00 86.19 88 SER A O 1
ATOM 710 N N . TRP A 1 89 ? 2.888 6.932 -11.250 1.00 87.62 89 TRP A N 1
ATOM 711 C CA . TRP A 1 89 ? 3.139 5.669 -11.939 1.00 87.62 89 TRP A CA 1
ATOM 712 C C . TRP A 1 89 ? 2.194 5.476 -13.125 1.00 87.62 89 TRP A C 1
ATOM 71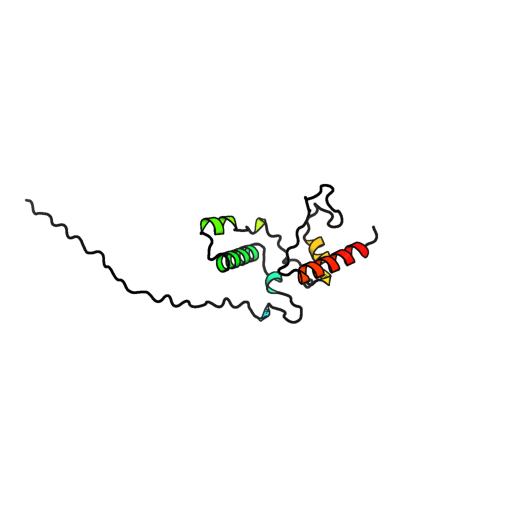4 O O . TRP A 1 89 ? 0.994 5.303 -12.935 1.00 87.62 89 TRP A O 1
ATOM 724 N N . GLU A 1 90 ? 2.745 5.447 -14.338 1.00 85.06 90 GLU A N 1
ATOM 725 C CA . GLU A 1 90 ? 1.955 5.355 -15.577 1.00 85.06 90 GLU A CA 1
ATOM 726 C C . GLU A 1 90 ? 1.755 3.917 -16.088 1.00 85.06 90 GLU A C 1
ATOM 728 O O . GLU A 1 90 ? 0.811 3.643 -16.829 1.00 85.06 90 GLU A O 1
ATOM 733 N N . LYS A 1 91 ? 2.639 2.977 -15.721 1.00 85.56 91 LYS A N 1
ATOM 734 C CA . LYS A 1 91 ? 2.540 1.575 -16.168 1.00 85.56 91 LYS A CA 1
ATOM 735 C C . LYS A 1 91 ? 1.392 0.849 -15.441 1.00 85.56 91 LYS A C 1
ATOM 737 O O . LYS A 1 91 ? 1.102 1.167 -14.287 1.00 85.56 91 LYS A O 1
ATOM 742 N N . PRO A 1 92 ? 0.789 -0.200 -16.033 1.00 85.12 92 PRO A N 1
ATOM 743 C CA . PRO A 1 92 ? -0.251 -0.960 -15.346 1.00 85.12 92 PRO A CA 1
ATOM 744 C C . PRO A 1 92 ? 0.311 -1.632 -14.087 1.00 85.12 92 PRO A C 1
ATOM 746 O O . PRO A 1 92 ? 1.399 -2.214 -14.122 1.00 85.12 92 PRO A O 1
ATOM 749 N N . ARG A 1 93 ? -0.443 -1.582 -12.979 1.00 84.69 93 ARG A N 1
ATOM 750 C CA . ARG A 1 93 ? -0.081 -2.182 -11.676 1.00 84.69 93 ARG A CA 1
ATOM 751 C C . ARG A 1 93 ? -0.297 -3.707 -11.660 1.00 84.69 93 ARG A C 1
ATOM 753 O O . ARG A 1 93 ? -0.981 -4.243 -10.792 1.00 84.69 93 ARG A O 1
ATOM 760 N N . SER A 1 94 ? 0.255 -4.389 -12.663 1.00 86.56 94 SER A N 1
ATOM 761 C CA . SER A 1 94 ? 0.214 -5.843 -12.850 1.00 86.56 94 SER A CA 1
ATOM 762 C C . SER A 1 94 ? 1.380 -6.551 -12.144 1.00 86.56 94 SER A C 1
ATOM 764 O O . SER A 1 94 ? 2.339 -5.917 -11.702 1.00 86.56 94 SER A O 1
ATOM 766 N N . LEU A 1 95 ? 1.320 -7.886 -12.066 1.00 83.81 95 LEU A N 1
ATOM 767 C CA . LEU A 1 95 ? 2.388 -8.715 -11.484 1.00 83.81 95 LEU A CA 1
ATOM 768 C C . LEU A 1 95 ? 3.733 -8.562 -12.216 1.00 83.81 95 LEU A C 1
ATOM 770 O O . LEU A 1 95 ? 4.784 -8.689 -11.596 1.00 83.81 95 LEU A O 1
ATOM 774 N N . GLU A 1 96 ? 3.705 -8.251 -13.513 1.00 83.38 96 GLU A N 1
ATOM 775 C CA . GLU A 1 96 ? 4.901 -8.075 -14.347 1.00 83.38 96 GLU A CA 1
ATOM 776 C C . GLU A 1 96 ? 5.650 -6.776 -14.023 1.00 83.38 96 GLU A C 1
ATOM 778 O O . GLU A 1 96 ? 6.876 -6.756 -14.003 1.00 83.38 96 GLU A O 1
ATOM 783 N N . ASN A 1 97 ? 4.914 -5.705 -13.710 1.00 84.56 97 ASN A N 1
ATOM 784 C CA . ASN A 1 97 ? 5.474 -4.388 -13.393 1.00 84.56 97 ASN A CA 1
ATOM 785 C C . ASN A 1 97 ? 5.638 -4.147 -11.885 1.00 84.56 97 ASN A C 1
ATOM 787 O O . ASN A 1 97 ? 6.048 -3.061 -11.477 1.00 84.56 97 ASN A O 1
ATOM 791 N N . LEU A 1 98 ? 5.304 -5.136 -11.049 1.00 84.81 98 LEU A N 1
ATOM 792 C CA . LEU A 1 98 ? 5.326 -5.012 -9.592 1.00 84.81 98 LEU A CA 1
ATOM 793 C C . LEU A 1 98 ? 6.715 -4.637 -9.068 1.00 84.81 98 LEU A C 1
ATOM 795 O O . LEU A 1 98 ? 6.838 -3.800 -8.181 1.00 84.81 98 LEU A O 1
ATOM 799 N N . ALA A 1 99 ? 7.755 -5.247 -9.624 1.00 81.88 99 ALA A N 1
ATOM 800 C CA . ALA A 1 99 ? 9.131 -4.987 -9.233 1.00 81.88 99 ALA A CA 1
ATOM 801 C C . ALA A 1 99 ? 9.559 -3.542 -9.501 1.00 81.88 99 ALA A C 1
ATOM 803 O O . ALA A 1 99 ? 10.021 -2.863 -8.588 1.00 81.88 99 ALA A O 1
ATOM 804 N N . ASP A 1 100 ? 9.360 -3.069 -10.733 1.00 83.62 100 ASP A N 1
ATOM 805 C CA . ASP A 1 100 ? 9.687 -1.694 -11.110 1.00 83.62 100 ASP A CA 1
ATOM 806 C C . ASP A 1 100 ? 8.875 -0.692 -10.273 1.00 83.62 100 ASP A C 1
ATOM 808 O O . ASP A 1 100 ? 9.391 0.347 -9.867 1.00 83.62 100 ASP A O 1
ATOM 812 N N . PHE A 1 101 ? 7.610 -1.019 -9.980 1.00 86.25 101 PHE A N 1
ATOM 813 C CA . PHE A 1 101 ? 6.759 -0.219 -9.104 1.00 86.25 101 PHE A CA 1
ATOM 814 C C . PHE A 1 101 ? 7.344 -0.134 -7.689 1.00 86.25 101 PHE A C 1
ATOM 816 O O . PHE A 1 101 ? 7.492 0.958 -7.143 1.00 86.25 101 PHE A O 1
ATOM 823 N N . LEU A 1 102 ? 7.717 -1.268 -7.089 1.00 84.31 102 LEU A N 1
ATOM 824 C CA . LEU A 1 102 ? 8.322 -1.284 -5.759 1.00 84.31 102 LEU A CA 1
ATOM 825 C C . LEU A 1 102 ? 9.644 -0.513 -5.735 1.00 84.31 102 LEU A C 1
ATOM 827 O O . LEU A 1 102 ? 9.875 0.215 -4.782 1.00 84.31 102 LEU A O 1
ATOM 831 N N . GLU A 1 103 ? 10.477 -0.606 -6.771 1.00 82.00 103 GLU A N 1
ATOM 832 C CA . GLU A 1 103 ? 11.729 0.159 -6.861 1.00 82.00 103 GLU A CA 1
ATOM 833 C C . GLU A 1 103 ? 11.500 1.668 -7.000 1.00 82.00 103 GLU A C 1
ATOM 835 O O . GLU A 1 103 ? 12.244 2.453 -6.419 1.00 82.00 103 GLU A O 1
ATOM 840 N N . ALA A 1 104 ? 10.457 2.091 -7.718 1.00 84.88 104 ALA A N 1
ATOM 841 C CA . ALA A 1 104 ? 10.131 3.507 -7.870 1.00 84.88 104 ALA A CA 1
ATOM 842 C C . ALA A 1 104 ? 9.635 4.155 -6.562 1.00 84.88 104 ALA A C 1
ATOM 844 O O . ALA A 1 104 ? 9.838 5.352 -6.349 1.00 84.88 104 ALA A O 1
ATOM 845 N N . PHE A 1 105 ? 8.974 3.381 -5.691 1.00 84.38 105 PHE A N 1
ATOM 846 C CA . PHE A 1 105 ? 8.336 3.898 -4.473 1.00 84.38 105 PHE A CA 1
ATOM 847 C C . PHE A 1 105 ? 8.994 3.464 -3.160 1.00 84.38 105 PHE A C 1
ATOM 849 O O . PHE A 1 105 ? 8.743 4.095 -2.128 1.00 84.38 105 PHE A O 1
ATOM 856 N N . ALA A 1 106 ? 9.851 2.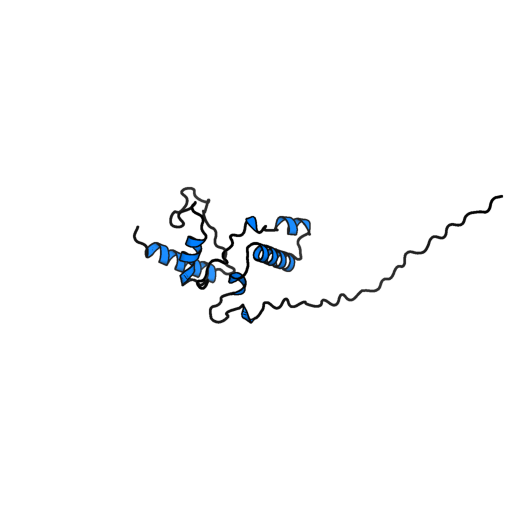442 -3.170 1.00 76.50 106 ALA A N 1
ATOM 857 C CA . ALA A 1 106 ? 10.741 2.142 -2.060 1.00 76.50 106 ALA A CA 1
ATOM 858 C C . ALA A 1 106 ? 11.777 3.266 -1.981 1.00 76.50 106 ALA A C 1
ATOM 860 O O . ALA A 1 106 ? 12.594 3.440 -2.877 1.00 76.50 106 ALA A O 1
ATOM 861 N N . GLY A 1 107 ? 11.698 4.088 -0.933 1.00 67.62 107 GLY A N 1
ATOM 862 C CA . GLY A 1 107 ? 12.646 5.186 -0.741 1.00 67.62 107 GLY A CA 1
ATOM 863 C C . GLY A 1 107 ? 14.105 4.707 -0.699 1.00 67.62 107 GLY A C 1
ATOM 864 O O . GLY A 1 107 ? 14.379 3.520 -0.544 1.00 67.62 107 GLY A O 1
ATOM 865 N N . GLU A 1 108 ? 15.049 5.651 -0.750 1.00 58.59 108 GLU A N 1
ATOM 866 C CA . GLU A 1 108 ? 16.511 5.422 -0.816 1.00 58.59 108 GLU A CA 1
ATOM 867 C C . GLU A 1 108 ? 17.105 4.490 0.267 1.00 58.59 108 GLU A C 1
ATOM 869 O O . GLU A 1 108 ? 18.261 4.082 0.168 1.00 58.59 108 GLU A O 1
ATOM 874 N N . SER A 1 109 ? 16.355 4.165 1.321 1.00 51.84 109 SER A N 1
ATOM 875 C CA . SER A 1 109 ? 16.895 3.613 2.564 1.00 51.84 109 SER A CA 1
ATOM 876 C C . SER A 1 109 ? 17.192 2.113 2.547 1.00 51.84 109 SER A C 1
ATOM 878 O O . SER A 1 109 ? 18.007 1.673 3.354 1.00 51.84 109 SER A O 1
ATOM 880 N N . GLU A 1 110 ? 16.559 1.301 1.700 1.00 56.53 110 GLU A N 1
ATOM 881 C CA . GLU A 1 110 ? 16.674 -0.158 1.811 1.00 56.53 110 GLU A CA 1
ATOM 882 C C . GLU A 1 110 ? 16.697 -0.790 0.419 1.00 56.53 110 GLU A C 1
ATOM 884 O O . GLU A 1 110 ? 15.697 -0.881 -0.287 1.00 56.53 110 GLU A O 1
ATOM 889 N N . LYS A 1 111 ? 17.883 -1.258 0.045 1.00 65.69 111 LYS A N 1
ATOM 890 C CA . LYS A 1 111 ? 18.101 -2.251 -1.001 1.00 65.69 111 LYS A CA 1
ATOM 891 C C . LYS A 1 111 ? 17.108 -3.412 -0.821 1.00 65.69 111 LYS A C 1
ATOM 893 O O . LYS A 1 111 ? 17.341 -4.270 0.024 1.00 65.69 111 LYS A O 1
ATOM 898 N N . LEU A 1 112 ? 16.008 -3.442 -1.587 1.00 71.56 112 LEU A N 1
ATOM 899 C CA . LEU A 1 112 ? 14.974 -4.501 -1.539 1.00 71.56 112 LEU A CA 1
ATOM 900 C C . LEU A 1 112 ? 15.545 -5.908 -1.845 1.00 71.56 112 LEU A C 1
ATOM 902 O O . LEU A 1 112 ? 14.928 -6.947 -1.572 1.00 71.56 112 LEU A O 1
ATOM 906 N N . ASP A 1 113 ? 16.743 -5.953 -2.431 1.00 67.69 113 ASP A N 1
ATOM 907 C CA . ASP A 1 113 ? 17.557 -7.144 -2.652 1.00 67.69 113 ASP A CA 1
ATOM 908 C C . ASP A 1 113 ? 18.201 -7.679 -1.363 1.00 67.69 113 ASP A C 1
ATOM 910 O O . ASP A 1 113 ? 18.455 -8.882 -1.264 1.00 67.69 113 ASP A O 1
ATOM 914 N N . ARG A 1 114 ? 18.423 -6.835 -0.348 1.00 69.50 114 ARG A N 1
ATOM 915 C CA . ARG A 1 114 ? 19.135 -7.197 0.881 1.00 69.50 114 ARG A CA 1
ATOM 916 C C . ARG A 1 114 ? 18.186 -7.513 2.023 1.00 69.50 114 ARG A C 1
ATOM 918 O O . ARG A 1 114 ? 17.551 -6.643 2.601 1.00 69.50 114 ARG A O 1
ATOM 925 N N . ALA A 1 115 ? 18.196 -8.777 2.431 1.00 70.62 115 ALA A N 1
ATOM 926 C CA . ALA A 1 115 ? 17.536 -9.181 3.659 1.00 70.62 115 ALA A CA 1
ATOM 927 C C . ALA A 1 115 ? 18.226 -8.548 4.893 1.00 70.62 115 ALA A C 1
ATOM 929 O O . ALA A 1 115 ? 19.460 -8.457 4.939 1.00 70.62 115 ALA A O 1
ATOM 930 N N . PRO A 1 116 ? 17.456 -8.158 5.922 1.00 73.81 116 PRO A N 1
ATOM 931 C CA . PRO A 1 116 ? 18.005 -7.623 7.158 1.00 73.81 116 PRO A CA 1
ATOM 932 C C . PRO A 1 116 ? 18.762 -8.716 7.922 1.00 73.81 116 PRO A C 1
ATOM 934 O O . PRO A 1 116 ? 18.323 -9.860 8.005 1.00 73.81 116 PRO A O 1
ATOM 937 N N . LYS A 1 117 ? 19.912 -8.361 8.514 1.00 75.00 117 LYS A N 1
ATOM 938 C CA . LYS A 1 117 ? 20.777 -9.315 9.241 1.00 75.00 117 LYS A CA 1
ATOM 939 C C . LYS A 1 117 ? 20.143 -9.855 10.525 1.00 75.00 117 LYS A C 1
ATOM 941 O O . LYS A 1 117 ? 20.533 -10.913 11.008 1.00 75.00 117 LYS A O 1
ATOM 946 N N . LYS A 1 118 ? 19.223 -9.093 11.119 1.00 81.44 118 LYS A N 1
ATOM 947 C CA . LYS A 1 118 ? 18.544 -9.460 12.360 1.00 81.44 118 LYS A CA 1
ATOM 948 C C . LYS A 1 118 ? 17.298 -10.279 12.026 1.00 81.44 118 LYS A C 1
ATOM 950 O O . LYS A 1 118 ? 16.411 -9.827 11.305 1.00 81.44 118 LYS A O 1
ATOM 955 N N . ASN A 1 119 ? 17.226 -11.482 12.588 1.00 76.69 119 ASN A N 1
ATOM 956 C CA . ASN A 1 119 ? 16.057 -12.342 12.441 1.00 76.69 119 ASN A CA 1
ATOM 957 C C . ASN A 1 119 ? 14.822 -11.661 13.050 1.00 76.69 119 ASN A C 1
ATOM 959 O O . ASN A 1 119 ? 14.884 -11.126 14.158 1.00 76.69 119 ASN A O 1
ATOM 963 N N . GLY A 1 120 ? 13.703 -11.695 12.326 1.00 76.69 120 GLY A N 1
ATOM 964 C CA . GLY A 1 120 ? 12.426 -11.147 12.788 1.00 76.69 120 GLY A CA 1
ATOM 965 C C . GLY A 1 120 ? 12.230 -9.641 12.580 1.00 76.69 120 GLY A C 1
ATOM 966 O O . GLY A 1 120 ? 11.241 -9.108 13.069 1.00 76.69 120 GLY A O 1
ATOM 967 N N . SER A 1 121 ? 13.115 -8.947 11.858 1.00 78.31 121 SER A N 1
ATOM 968 C CA . SER A 1 121 ? 12.932 -7.528 11.512 1.00 78.31 121 SER A CA 1
ATOM 969 C C . SER A 1 121 ? 12.888 -7.322 9.993 1.00 78.31 121 SER A C 1
ATOM 971 O O . SER A 1 121 ? 13.875 -6.840 9.443 1.00 78.31 121 SER A O 1
ATOM 973 N N . PRO A 1 122 ? 11.812 -7.731 9.292 1.00 80.50 122 PRO A N 1
ATOM 974 C CA . PRO A 1 122 ? 11.709 -7.545 7.845 1.00 80.50 122 PRO A CA 1
ATOM 975 C C . PRO A 1 122 ? 11.694 -6.053 7.476 1.00 80.50 122 PRO A C 1
ATOM 977 O O . PRO A 1 122 ? 11.077 -5.256 8.177 1.00 80.50 122 PRO A O 1
ATOM 980 N N . HIS A 1 123 ? 12.335 -5.688 6.361 1.00 79.12 123 HIS A N 1
ATOM 981 C CA . HIS A 1 123 ? 12.319 -4.312 5.842 1.00 79.12 123 HIS A CA 1
ATOM 982 C C . HIS A 1 123 ? 11.007 -3.968 5.114 1.00 79.12 123 HIS A C 1
ATOM 984 O O . HIS A 1 123 ? 10.632 -2.803 5.010 1.00 79.12 123 HIS A O 1
ATOM 990 N N . THR A 1 124 ? 10.285 -4.974 4.606 1.00 80.88 124 THR A N 1
ATOM 991 C CA . THR A 1 124 ? 9.051 -4.795 3.830 1.00 80.88 124 THR A CA 1
ATOM 992 C C . THR A 1 124 ? 8.063 -5.913 4.140 1.00 80.88 124 THR A C 1
ATOM 994 O O . THR A 1 124 ? 8.440 -7.081 4.237 1.00 80.88 124 THR A O 1
ATOM 997 N N . LEU A 1 125 ? 6.789 -5.545 4.288 1.00 85.12 125 LEU A N 1
ATOM 998 C CA . LEU A 1 125 ? 5.670 -6.466 4.460 1.00 85.12 125 LEU A CA 1
ATOM 999 C C . LEU A 1 125 ? 4.687 -6.273 3.309 1.00 85.12 125 LEU A C 1
ATOM 1001 O O . LEU A 1 125 ? 4.243 -5.157 3.052 1.00 85.12 125 LEU A O 1
ATOM 1005 N N . ILE A 1 126 ? 4.330 -7.371 2.648 1.00 86.12 126 ILE A N 1
ATOM 1006 C CA . ILE A 1 126 ? 3.364 -7.382 1.548 1.00 86.12 126 ILE A CA 1
ATOM 1007 C C . ILE A 1 126 ? 2.163 -8.203 1.995 1.00 86.12 126 ILE A C 1
ATOM 1009 O O . ILE A 1 126 ? 2.293 -9.370 2.367 1.00 86.12 126 ILE A O 1
ATOM 1013 N N . VAL A 1 127 ? 0.988 -7.576 1.986 1.00 88.69 127 VAL A N 1
ATOM 1014 C CA . VAL A 1 127 ? -0.262 -8.172 2.465 1.00 88.69 127 VAL A CA 1
ATOM 1015 C C . VAL A 1 127 ? -1.182 -8.422 1.276 1.00 88.69 127 VAL A C 1
ATOM 1017 O O . VAL A 1 127 ? -1.468 -7.512 0.503 1.00 88.69 127 VAL A O 1
ATOM 1020 N N . ALA A 1 128 ? -1.677 -9.652 1.143 1.00 88.69 128 ALA A N 1
ATOM 1021 C CA . ALA A 1 128 ? -2.618 -10.037 0.096 1.00 88.69 128 ALA A CA 1
ATOM 1022 C C . ALA A 1 128 ? -3.885 -10.654 0.699 1.00 88.69 128 ALA A C 1
ATOM 1024 O O . ALA A 1 128 ? -3.829 -11.370 1.695 1.00 88.69 128 ALA A O 1
ATOM 1025 N N . GLY A 1 129 ? -5.035 -10.424 0.059 1.00 84.88 129 GLY A N 1
ATOM 1026 C CA . GLY A 1 129 ? -6.334 -10.907 0.550 1.00 84.88 129 GLY A CA 1
ATOM 1027 C C . GLY A 1 129 ? -6.551 -12.426 0.469 1.00 84.88 129 GLY A C 1
ATOM 1028 O O . GLY A 1 129 ? -7.571 -12.911 0.945 1.00 84.88 129 GLY A O 1
ATOM 1029 N N . ALA A 1 130 ? -5.635 -13.180 -0.150 1.00 88.81 130 ALA A N 1
ATOM 1030 C CA . ALA A 1 130 ? -5.702 -14.638 -0.241 1.00 88.81 130 ALA A CA 1
ATOM 1031 C C . ALA A 1 130 ? -4.302 -15.257 -0.373 1.00 88.81 130 ALA A C 1
ATOM 1033 O O . ALA A 1 130 ? -3.423 -14.681 -1.017 1.00 88.81 130 ALA A O 1
ATOM 1034 N N . GLY A 1 131 ? -4.121 -16.467 0.169 1.00 86.12 131 GLY A N 1
ATOM 1035 C CA . GLY A 1 131 ? -2.836 -17.177 0.146 1.00 86.12 131 GLY A CA 1
ATOM 1036 C C . GLY A 1 131 ? -2.316 -17.477 -1.263 1.00 86.12 131 GLY A C 1
ATOM 1037 O O . GLY A 1 131 ? -1.119 -17.357 -1.503 1.00 86.12 131 GLY A O 1
ATOM 1038 N N . LEU A 1 132 ? -3.208 -17.782 -2.216 1.00 88.62 132 LEU A N 1
ATOM 1039 C CA . LEU A 1 132 ? -2.827 -17.970 -3.621 1.00 88.62 132 LEU A CA 1
ATOM 1040 C C . LEU A 1 132 ? -2.206 -16.692 -4.207 1.00 88.62 132 LEU A C 1
ATOM 1042 O O . LEU A 1 132 ? -1.123 -16.751 -4.775 1.00 88.62 132 LEU A O 1
ATOM 1046 N N . ARG A 1 133 ? -2.826 -15.528 -3.958 1.00 84.44 133 ARG A N 1
ATOM 1047 C CA . ARG A 1 133 ? -2.296 -14.231 -4.410 1.00 84.44 133 ARG A CA 1
ATOM 1048 C C . ARG A 1 133 ? -0.949 -13.914 -3.766 1.00 84.44 133 ARG A C 1
ATOM 1050 O O . ARG A 1 133 ? -0.056 -13.430 -4.445 1.00 84.44 133 ARG A O 1
ATOM 1057 N N . ALA A 1 134 ? -0.785 -14.207 -2.474 1.00 88.00 134 ALA A N 1
ATOM 1058 C CA . ALA A 1 134 ? 0.502 -14.040 -1.799 1.00 88.00 134 ALA A CA 1
ATOM 1059 C C . ALA A 1 134 ? 1.592 -14.922 -2.430 1.00 88.00 134 ALA A C 1
ATOM 1061 O O . ALA A 1 134 ? 2.713 -14.466 -2.641 1.00 88.00 134 ALA A O 1
ATOM 1062 N N . ALA A 1 135 ? 1.263 -16.172 -2.768 1.00 87.44 135 ALA A N 1
ATOM 1063 C CA . ALA A 1 135 ? 2.195 -17.076 -3.431 1.00 87.44 135 ALA A CA 1
ATOM 1064 C C . ALA A 1 135 ? 2.592 -16.570 -4.825 1.00 87.44 135 ALA A C 1
ATOM 1066 O O . ALA A 1 135 ? 3.766 -16.654 -5.181 1.00 87.44 135 ALA A O 1
ATOM 1067 N N . ASP A 1 136 ? 1.646 -16.024 -5.591 1.00 87.19 136 ASP A N 1
ATOM 1068 C CA . ASP A 1 136 ? 1.928 -15.456 -6.910 1.00 87.19 136 ASP A CA 1
ATOM 1069 C C . ASP A 1 136 ? 2.847 -14.235 -6.808 1.00 87.19 136 ASP A C 1
ATOM 1071 O O . ASP A 1 136 ? 3.882 -14.215 -7.469 1.00 87.19 136 ASP A O 1
ATOM 1075 N N . LEU A 1 137 ? 2.570 -13.292 -5.899 1.00 86.81 137 LEU A N 1
ATOM 1076 C CA . LEU A 1 137 ? 3.453 -12.143 -5.639 1.00 86.81 137 LEU A CA 1
ATOM 1077 C C . LEU A 1 137 ? 4.895 -12.590 -5.347 1.00 86.81 137 LEU A C 1
ATOM 1079 O O . LEU A 1 137 ? 5.839 -12.130 -5.985 1.00 86.81 137 LEU A O 1
ATOM 1083 N N . VAL A 1 138 ? 5.064 -13.577 -4.460 1.00 85.25 138 VAL A N 1
ATOM 1084 C CA . VAL A 1 138 ? 6.387 -14.112 -4.099 1.00 85.25 138 VAL A CA 1
ATOM 1085 C C . VAL A 1 138 ? 7.086 -14.791 -5.283 1.00 85.25 138 VAL A C 1
ATOM 1087 O O . VAL A 1 138 ? 8.311 -14.714 -5.397 1.00 85.25 138 VAL A O 1
ATOM 1090 N N . ARG A 1 139 ? 6.352 -15.476 -6.168 1.00 82.56 139 ARG A N 1
ATOM 1091 C CA . ARG A 1 139 ? 6.935 -16.101 -7.368 1.00 82.56 139 ARG A CA 1
ATOM 1092 C C . ARG A 1 139 ? 7.466 -15.049 -8.340 1.00 82.56 139 ARG A C 1
ATOM 1094 O O . ARG A 1 139 ? 8.600 -15.191 -8.796 1.00 82.56 139 ARG A O 1
ATOM 1101 N N . TYR A 1 140 ? 6.686 -14.003 -8.608 1.00 78.31 140 TYR A N 1
ATOM 1102 C CA . TYR A 1 140 ? 7.084 -12.913 -9.504 1.00 78.31 140 TYR A CA 1
ATOM 1103 C C . TYR A 1 140 ? 8.265 -12.106 -8.942 1.00 78.31 140 TYR A C 1
ATOM 1105 O O . TYR A 1 140 ? 9.211 -11.813 -9.671 1.00 78.31 140 TYR A O 1
ATOM 1113 N N . GLU A 1 141 ? 8.304 -11.857 -7.631 1.00 72.94 141 GLU A N 1
ATOM 1114 C CA . GLU A 1 141 ? 9.452 -11.204 -6.986 1.00 72.94 141 GLU A CA 1
ATOM 1115 C C . GLU A 1 141 ? 10.734 -12.046 -7.024 1.00 72.94 141 GLU A C 1
ATOM 1117 O O . GLU A 1 141 ? 11.830 -11.525 -7.241 1.00 72.94 141 GLU A O 1
ATOM 1122 N N . ARG A 1 142 ? 10.631 -13.366 -6.816 1.00 65.69 142 ARG A N 1
ATOM 1123 C CA . ARG A 1 142 ? 11.801 -14.261 -6.855 1.00 65.69 142 ARG A CA 1
ATOM 1124 C C . ARG A 1 142 ? 12.387 -14.388 -8.256 1.00 65.69 142 ARG A C 1
ATOM 1126 O O . ARG A 1 142 ? 13.609 -14.439 -8.379 1.00 65.69 142 ARG A O 1
ATOM 1133 N N . LEU A 1 143 ? 11.545 -14.413 -9.290 1.00 58.78 143 LEU A N 1
ATOM 1134 C CA . LEU A 1 143 ? 11.992 -14.381 -10.686 1.00 58.78 143 LEU A CA 1
ATOM 1135 C C . LEU A 1 143 ? 12.830 -13.128 -10.968 1.00 58.78 143 LEU A C 1
ATOM 1137 O O . LEU A 1 143 ? 13.886 -13.223 -11.593 1.00 58.78 143 LEU A O 1
ATOM 1141 N N . LEU A 1 144 ? 12.428 -11.980 -10.419 1.00 54.62 144 LEU A N 1
ATOM 1142 C CA . LEU A 1 144 ? 13.188 -10.741 -10.544 1.00 54.62 144 LEU A CA 1
ATOM 1143 C C . LEU A 1 144 ? 14.563 -10.814 -9.855 1.00 54.62 144 LEU A C 1
ATOM 1145 O O . LEU A 1 144 ? 15.560 -10.395 -10.441 1.00 54.62 144 LEU A O 1
ATOM 1149 N N . LYS A 1 145 ? 14.641 -11.392 -8.644 1.00 54.09 145 LYS A N 1
ATOM 1150 C CA . LYS A 1 145 ? 15.913 -11.560 -7.909 1.00 54.09 145 LYS A CA 1
ATOM 1151 C C . LYS A 1 145 ? 16.911 -12.486 -8.615 1.00 54.09 145 LYS A C 1
ATOM 1153 O O . LYS A 1 145 ? 18.107 -12.337 -8.397 1.00 54.09 145 LYS A O 1
ATOM 1158 N N . LEU A 1 146 ? 16.449 -13.424 -9.448 1.00 46.56 146 LEU A N 1
ATOM 1159 C CA . LEU A 1 146 ? 17.323 -14.297 -10.247 1.00 46.56 146 LEU A CA 1
ATOM 1160 C C . LEU A 1 146 ? 17.736 -13.695 -11.598 1.00 46.56 146 LEU A C 1
ATOM 1162 O O . LEU A 1 146 ? 18.756 -14.103 -12.147 1.00 46.56 146 LEU A O 1
ATOM 1166 N N . SER A 1 147 ? 16.963 -12.756 -12.147 1.00 44.88 147 SER A N 1
ATOM 1167 C CA . SER A 1 147 ? 17.204 -12.208 -13.489 1.00 44.88 147 SER A CA 1
ATOM 1168 C C . SER A 1 147 ? 18.194 -11.036 -13.524 1.00 44.88 147 SER A C 1
ATOM 1170 O O . SER A 1 147 ? 18.553 -10.589 -14.614 1.00 44.88 147 SER A O 1
ATOM 1172 N N . ARG A 1 148 ? 18.632 -10.512 -12.373 1.00 48.81 148 ARG A N 1
ATOM 1173 C CA . ARG A 1 148 ? 19.589 -9.398 -12.303 1.00 48.81 148 ARG A CA 1
ATOM 1174 C C . ARG A 1 148 ? 20.975 -9.927 -11.896 1.00 48.81 148 ARG A C 1
ATOM 1176 O O . ARG A 1 148 ? 21.097 -10.436 -10.782 1.00 48.81 148 ARG A O 1
ATOM 1183 N N . PRO A 1 149 ? 22.006 -9.857 -12.764 1.00 41.03 149 PRO A N 1
ATOM 1184 C CA . PRO A 1 149 ? 23.368 -10.185 -12.358 1.00 41.03 149 PRO A CA 1
ATOM 1185 C C . PRO A 1 149 ? 23.842 -9.169 -11.309 1.00 41.03 149 PRO A C 1
ATOM 1187 O O . PRO A 1 149 ? 23.573 -7.974 -11.432 1.00 41.03 149 PRO A O 1
ATOM 1190 N N . SER A 1 150 ? 24.489 -9.690 -10.266 1.00 44.28 150 SER A N 1
ATOM 1191 C CA . SER A 1 150 ? 25.062 -8.960 -9.126 1.00 44.28 150 SER A CA 1
ATOM 1192 C C . SER A 1 150 ? 26.094 -7.913 -9.519 1.00 44.28 150 SER A C 1
ATOM 1194 O O . SER A 1 150 ? 26.938 -8.271 -10.374 1.00 44.28 150 SER A O 1
#

Radius of gyration: 26.44 Å; chains: 1; bounding box: 74×64×62 Å

Secondary structure (DSSP, 8-state):
-------------------------------GGGEETTTTEEGGGGS--HHHHHHHHHHHHHHH-TTS-HHHHHHTPPPGGGS---TT--S--STTTHHHHHHHHS-TT--TTS--SSTT--S-----SSHHHHHHHHHHHHHHHHHS--

InterPro domains:
  IPR032704 Protein Cms1 [PF14617] (3-142)
  IPR032704 Protein Cms1 [PTHR24030] (6-140)

Organism: Chaetomium globosum (strain ATCC 6205 / CBS 148.51 / DSM 1962 / NBRC 6347 / NRRL 1970) (NCBI:txid306901)

Foldseek 3Di:
DDDDDDDDDDDDDPPPDPPPPPPPPPPPPPPVVQQPPVLRDRNVLLQDQLQNVQVVVLVVCCVVVVVDDPVVSVVPRDHSVNPFGQNPDDDGCHLQCVVVSCVVGVDPPDDPLDADPDPPDGPDDDDDPDPVVVVSSVVSVVVVSVVDDD